Protein AF-A0A6H1JVU9-F1 (afdb_monomer)

pLDDT: mean 78.2, std 16.24, range [32.41, 96.12]

Sequence (159 aa):
MDPAAVPNPAQVARLLAAVAQQRGRGPHLETFFGCIYYVAMRPAEVIHLRLEQRHLPETGCASAYGTTWARARKSVLTRMELASGLARRPYDLRHAGISFWLYSGVDPAECARRAGQSIEVLFRHYAKFLDGVREQANRLIEQSMQEWDRVSQGAAPAG

Foldseek 3Di:
DDPLQADAPVRLVQLLVLLCPDPDCSVVLSVLLCCCQQQVEDNVVSLVVPPDPPDDPPPPRPCPSLVSSVRSCVVRPDPVSVVSNHCVDSNSSSVNNLLVCVLVVNDLCVSCVSNVHHSVVVCVVCVVVVVVCVVVVVVVVVVVVVVVVCVVVPHDDDD

Solvent-accessible surface area (backbone atoms only — not comparable to full-atom values): 9052 Å² total; per-residue (Å²): 128,65,72,72,28,43,47,52,74,70,55,46,52,48,41,40,53,40,24,38,72,37,79,87,62,15,53,66,46,22,55,55,53,44,40,20,24,81,49,25,43,53,71,74,53,64,65,61,72,62,83,79,74,92,81,71,74,92,87,64,73,69,62,56,61,51,49,48,50,55,50,15,47,67,74,66,47,51,74,65,46,56,72,63,38,40,47,74,45,78,68,31,35,25,54,25,30,52,50,49,41,50,74,72,68,48,54,64,63,58,52,15,60,63,43,76,46,55,50,67,62,46,45,76,71,40,51,80,58,54,68,72,41,49,68,58,51,50,53,50,51,54,52,51,52,53,50,51,52,40,52,74,71,68,54,76,81,86,128

Radius of gyration: 19.48 Å; Cα contacts (8 Å, |Δi|>4): 139; chains: 1; bounding box: 49×36×55 Å

Mean predicted aligned error: 10.07 Å

Secondary structure (DSSP, 8-state):
--GGGSPPHHHHHHHHHHHHTSTTTHHHHHHHHHHHHHS---HHHHHH--SS-----TT-SSHHHHHHHHHHHHHHS-HHHHHTTTT-STHHHHHHHHHHHHHTT--HHHHHHHTTS-HHHHHHHHHHHHGGGHHHHHHHHHHHHHHHHHHHTTPPPP-

Structure (mmCIF, N/CA/C/O backbone):
data_AF-A0A6H1JVU9-F1
#
_entry.id   AF-A0A6H1JVU9-F1
#
loop_
_atom_site.group_PDB
_atom_site.id
_atom_site.type_symbol
_atom_site.label_atom_id
_atom_site.label_alt_id
_atom_site.label_comp_id
_atom_site.label_asym_id
_atom_site.label_entity_id
_atom_site.label_seq_id
_atom_site.pdbx_PDB_ins_code
_atom_site.Cartn_x
_atom_site.Cartn_y
_atom_site.Cartn_z
_atom_site.occupancy
_atom_site.B_iso_or_equiv
_atom_site.auth_seq_id
_atom_site.auth_comp_id
_atom_site.auth_asym_id
_atom_site.auth_atom_id
_atom_site.pdbx_PDB_model_num
ATOM 1 N N . MET A 1 1 ? -5.979 12.123 -4.416 1.00 56.78 1 MET A N 1
ATOM 2 C CA . MET A 1 1 ? -5.530 10.930 -5.160 1.00 56.78 1 MET A CA 1
ATOM 3 C C . MET A 1 1 ? -6.781 10.208 -5.641 1.00 56.78 1 MET A C 1
ATOM 5 O O . MET A 1 1 ? -7.787 10.284 -4.946 1.00 56.78 1 MET A O 1
ATOM 9 N N . ASP A 1 2 ? -6.749 9.644 -6.847 1.00 64.31 2 ASP A N 1
ATOM 10 C CA . ASP A 1 2 ? -7.861 8.870 -7.408 1.00 64.31 2 ASP A CA 1
ATOM 11 C C . ASP A 1 2 ? -7.817 7.434 -6.850 1.00 64.31 2 ASP A C 1
ATOM 13 O O . ASP A 1 2 ? -6.822 6.745 -7.100 1.00 64.31 2 ASP A O 1
ATOM 17 N N . PRO A 1 3 ? -8.839 6.967 -6.104 1.00 64.81 3 PRO A N 1
ATOM 18 C CA . PRO A 1 3 ? -8.878 5.606 -5.569 1.00 64.81 3 PRO A CA 1
ATOM 19 C C . PRO A 1 3 ? -8.705 4.519 -6.637 1.00 64.81 3 PRO A C 1
ATOM 21 O O . PRO A 1 3 ? -8.119 3.479 -6.349 1.00 64.81 3 PRO A O 1
ATOM 24 N N . ALA A 1 4 ? -9.135 4.766 -7.880 1.00 68.75 4 ALA A N 1
ATOM 25 C CA . ALA A 1 4 ? -8.990 3.815 -8.983 1.00 68.75 4 ALA A CA 1
ATOM 26 C C . ALA A 1 4 ? -7.528 3.612 -9.429 1.00 68.75 4 ALA A C 1
ATOM 28 O O . ALA A 1 4 ? -7.211 2.635 -10.112 1.00 68.75 4 ALA A O 1
ATOM 29 N N . ALA A 1 5 ? -6.624 4.517 -9.037 1.00 72.06 5 ALA A N 1
ATOM 30 C CA . ALA A 1 5 ? -5.197 4.407 -9.311 1.00 72.06 5 ALA A CA 1
ATOM 31 C C . ALA A 1 5 ? -4.449 3.552 -8.269 1.00 72.06 5 ALA A C 1
ATOM 33 O O . ALA A 1 5 ? -3.296 3.181 -8.508 1.00 72.06 5 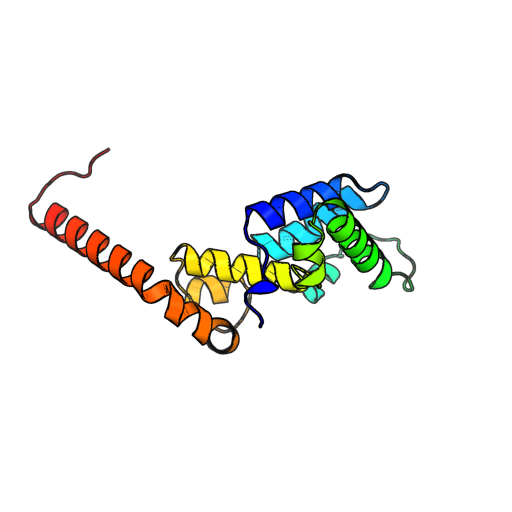ALA A O 1
ATOM 34 N N . VAL A 1 6 ? -5.078 3.225 -7.132 1.00 82.88 6 VAL A N 1
ATOM 35 C CA . VAL A 1 6 ? -4.445 2.506 -6.019 1.00 82.88 6 VAL A CA 1
ATOM 36 C C . VAL A 1 6 ? -4.616 0.998 -6.193 1.00 82.88 6 VAL A C 1
ATOM 38 O O . VAL A 1 6 ? -5.745 0.512 -6.177 1.00 82.88 6 VAL A O 1
ATOM 41 N N . PRO A 1 7 ? -3.524 0.229 -6.337 1.00 86.88 7 PRO A N 1
ATOM 42 C CA . PRO A 1 7 ? -3.624 -1.220 -6.422 1.00 86.88 7 PRO A CA 1
ATOM 43 C C . PRO A 1 7 ? -4.015 -1.838 -5.073 1.00 86.88 7 PRO A C 1
ATOM 45 O O . PRO A 1 7 ? -3.487 -1.468 -4.027 1.00 86.88 7 PRO A O 1
ATOM 48 N N . ASN A 1 8 ? -4.899 -2.833 -5.108 1.00 89.19 8 ASN A N 1
ATOM 49 C CA . ASN A 1 8 ? -5.173 -3.710 -3.972 1.00 89.19 8 ASN A CA 1
ATOM 50 C C . ASN A 1 8 ? -4.003 -4.698 -3.729 1.00 89.19 8 ASN A C 1
ATOM 52 O O . ASN A 1 8 ? -3.138 -4.854 -4.598 1.00 89.19 8 ASN A O 1
ATOM 56 N N . PRO A 1 9 ? -3.957 -5.410 -2.585 1.00 90.62 9 PRO A N 1
ATOM 57 C CA . PRO A 1 9 ? -2.837 -6.300 -2.262 1.00 90.62 9 PRO A CA 1
ATOM 58 C C . PRO A 1 9 ? -2.551 -7.379 -3.319 1.00 90.62 9 PRO A C 1
ATOM 60 O O . PRO A 1 9 ? -1.391 -7.655 -3.624 1.00 90.62 9 PRO A O 1
ATOM 63 N N . ALA A 1 10 ? -3.587 -7.950 -3.942 1.00 92.62 10 ALA A N 1
ATOM 64 C CA . ALA A 1 10 ? -3.422 -8.953 -4.995 1.00 92.62 10 ALA A CA 1
ATOM 65 C C . ALA A 1 10 ? -2.817 -8.352 -6.279 1.00 92.62 10 ALA A C 1
ATOM 67 O O . ALA A 1 10 ? -1.958 -8.962 -6.918 1.00 92.62 10 ALA A O 1
ATOM 68 N N . GLN A 1 11 ? -3.230 -7.139 -6.656 1.00 93.56 11 GLN A N 1
ATOM 69 C CA . GLN A 1 11 ? -2.636 -6.375 -7.756 1.00 93.56 11 GLN A CA 1
ATOM 70 C C . GLN A 1 11 ? -1.168 -6.044 -7.473 1.00 93.56 11 GLN A C 1
ATOM 72 O O . GLN A 1 11 ? -0.329 -6.204 -8.360 1.00 93.56 11 GLN A O 1
ATOM 77 N N . VAL A 1 12 ? -0.838 -5.643 -6.241 1.00 94.31 12 VAL A N 1
ATOM 78 C CA . VAL A 1 12 ? 0.550 -5.378 -5.836 1.00 94.31 12 VAL A CA 1
ATOM 79 C C . VAL A 1 12 ? 1.404 -6.639 -5.931 1.00 94.31 12 VAL A C 1
ATOM 81 O O . VAL A 1 12 ? 2.475 -6.587 -6.529 1.00 94.31 12 VAL A O 1
ATOM 84 N N . ALA A 1 13 ? 0.925 -7.779 -5.427 1.00 94.12 13 ALA A N 1
ATOM 85 C CA . ALA A 1 13 ? 1.655 -9.044 -5.503 1.00 94.12 13 ALA A CA 1
ATOM 86 C C . ALA A 1 13 ? 1.985 -9.434 -6.956 1.00 94.12 13 ALA A C 1
ATOM 88 O O . ALA A 1 13 ? 3.129 -9.769 -7.265 1.00 94.12 13 ALA A O 1
ATOM 89 N N . ARG A 1 14 ? 1.015 -9.301 -7.875 1.00 96.12 14 ARG A N 1
ATOM 90 C CA . ARG A 1 14 ? 1.243 -9.533 -9.313 1.00 96.12 14 ARG A CA 1
ATOM 91 C C . ARG A 1 14 ? 2.289 -8.583 -9.895 1.00 96.12 14 ARG A C 1
ATOM 93 O O . ARG A 1 14 ? 3.140 -9.015 -10.669 1.00 96.12 14 ARG A O 1
ATOM 100 N N . LEU A 1 15 ? 2.236 -7.300 -9.535 1.00 94.81 15 LEU A N 1
ATOM 101 C CA . LEU A 1 15 ? 3.192 -6.296 -10.008 1.00 94.81 15 LEU A CA 1
ATOM 102 C C . LEU A 1 15 ? 4.616 -6.580 -9.513 1.00 94.81 15 LEU A C 1
ATOM 104 O O . LEU A 1 15 ? 5.550 -6.501 -10.308 1.00 94.81 15 LEU A O 1
ATOM 108 N N . LEU A 1 16 ? 4.789 -6.933 -8.237 1.00 94.38 16 LEU A N 1
ATOM 109 C CA . LEU A 1 16 ? 6.099 -7.252 -7.659 1.00 94.38 16 LEU A CA 1
ATOM 110 C C . LEU A 1 16 ? 6.697 -8.515 -8.288 1.00 94.38 16 LEU A C 1
ATOM 112 O O . LEU A 1 16 ? 7.830 -8.472 -8.767 1.00 94.38 16 LEU A O 1
ATOM 116 N N . ALA A 1 17 ? 5.901 -9.580 -8.429 1.00 94.44 17 ALA A N 1
ATOM 117 C CA . ALA A 1 17 ? 6.329 -10.799 -9.113 1.00 94.44 17 ALA A CA 1
ATOM 118 C C . ALA A 1 17 ? 6.746 -10.529 -10.573 1.00 94.44 17 ALA A C 1
ATOM 120 O O . ALA A 1 17 ? 7.751 -11.051 -11.055 1.00 94.44 17 ALA A O 1
ATOM 121 N N . ALA A 1 18 ? 6.020 -9.658 -11.280 1.00 93.12 18 ALA A N 1
ATOM 122 C CA . ALA A 1 18 ? 6.367 -9.260 -12.644 1.00 93.12 18 ALA A CA 1
ATOM 123 C C . ALA A 1 18 ? 7.646 -8.421 -12.737 1.00 93.12 18 ALA A C 1
ATOM 125 O O . ALA A 1 18 ? 8.317 -8.434 -13.769 1.00 93.12 18 ALA A O 1
ATOM 126 N N . VAL A 1 19 ? 7.993 -7.669 -11.691 1.00 92.00 19 VAL A N 1
ATOM 127 C CA . VAL A 1 19 ? 9.299 -7.007 -11.608 1.00 92.00 19 VAL A CA 1
ATOM 128 C C . VAL A 1 19 ? 10.398 -8.046 -11.383 1.00 92.00 19 VAL A C 1
ATOM 130 O O . VAL A 1 19 ? 11.399 -8.013 -12.098 1.00 92.00 19 VAL A O 1
ATOM 133 N N . ALA A 1 20 ? 10.189 -8.993 -10.466 1.00 90.12 20 ALA A N 1
ATOM 134 C CA . ALA A 1 20 ? 11.149 -10.045 -10.131 1.00 90.12 20 ALA A CA 1
ATOM 135 C C . ALA A 1 20 ? 11.550 -10.899 -11.345 1.00 90.12 20 ALA A C 1
ATOM 137 O O . ALA A 1 20 ? 12.715 -11.248 -11.518 1.00 90.12 20 ALA A O 1
ATOM 138 N N . GLN A 1 21 ? 10.589 -11.182 -12.230 1.00 91.00 21 GLN A N 1
ATOM 139 C CA . GLN A 1 21 ? 10.794 -11.987 -13.438 1.00 91.00 21 GLN A CA 1
ATOM 140 C C . GLN A 1 21 ? 11.553 -11.261 -14.565 1.00 91.00 21 GLN A C 1
ATOM 142 O O . GLN A 1 21 ? 11.926 -11.885 -15.562 1.00 91.00 21 GLN A O 1
ATOM 147 N N . GLN A 1 22 ? 11.800 -9.951 -14.457 1.00 88.94 22 GLN A N 1
ATOM 148 C CA . GLN A 1 22 ? 12.546 -9.223 -15.485 1.00 88.94 22 GLN A CA 1
ATOM 149 C C . GLN A 1 22 ? 14.054 -9.487 -15.382 1.00 88.94 22 GLN A C 1
ATOM 151 O O . GLN A 1 22 ? 14.659 -9.384 -14.317 1.00 88.94 22 GLN A O 1
ATOM 156 N N . ARG A 1 23 ? 14.693 -9.771 -16.527 1.00 79.00 23 ARG A N 1
ATOM 157 C CA . ARG A 1 23 ? 16.148 -9.992 -16.617 1.00 79.00 23 ARG A CA 1
ATOM 158 C C . ARG A 1 23 ? 16.950 -8.782 -16.110 1.00 79.00 23 ARG A C 1
ATOM 160 O O . ARG A 1 23 ? 16.514 -7.634 -16.207 1.00 79.00 23 ARG A O 1
ATOM 167 N N . GLY A 1 24 ? 18.173 -9.031 -15.642 1.00 80.69 24 GLY A N 1
ATOM 168 C CA . GLY A 1 24 ? 19.077 -7.987 -15.158 1.00 80.69 24 GLY A CA 1
ATOM 169 C C . GLY A 1 24 ? 18.717 -7.540 -13.742 1.00 80.69 24 GLY A C 1
ATOM 170 O O . GLY A 1 24 ? 18.878 -8.300 -12.798 1.00 80.69 24 GLY A O 1
ATOM 171 N N . ARG A 1 25 ? 18.244 -6.299 -13.579 1.00 75.38 25 ARG A N 1
ATOM 172 C CA . ARG A 1 25 ? 17.998 -5.690 -12.255 1.00 75.38 25 ARG A CA 1
ATOM 173 C C . ARG A 1 25 ? 16.622 -5.991 -11.649 1.00 75.38 25 ARG A C 1
ATOM 175 O O . ARG A 1 25 ? 16.325 -5.442 -10.593 1.00 75.38 25 ARG A O 1
ATOM 182 N N . GLY A 1 26 ? 15.793 -6.817 -12.292 1.00 80.44 26 GLY A N 1
ATOM 183 C CA . GLY A 1 26 ? 14.433 -7.137 -11.837 1.00 80.44 26 GLY A CA 1
ATOM 184 C C . GLY A 1 26 ? 14.361 -7.585 -10.373 1.00 80.44 26 GLY A C 1
ATOM 185 O O . GLY A 1 26 ? 13.702 -6.898 -9.596 1.00 80.44 26 GLY A O 1
ATOM 186 N N . PRO A 1 27 ? 15.108 -8.623 -9.948 1.00 80.88 27 PRO A N 1
ATOM 187 C CA . PRO A 1 27 ? 15.087 -9.097 -8.560 1.00 80.88 27 PRO A CA 1
ATOM 188 C C . PRO A 1 27 ? 15.441 -8.019 -7.522 1.00 80.88 27 PRO A C 1
ATOM 190 O O . PRO A 1 27 ? 14.758 -7.866 -6.518 1.00 80.88 27 PRO A O 1
ATOM 193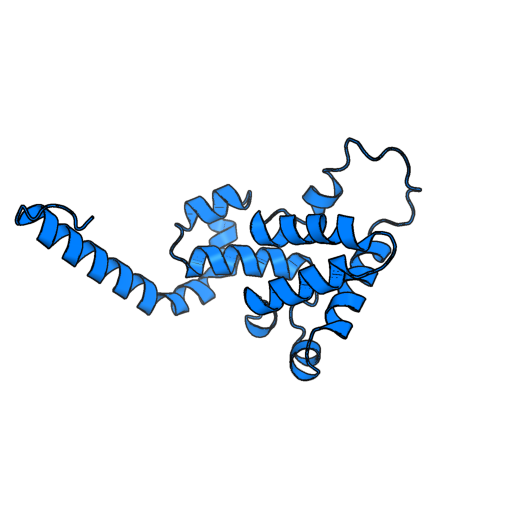 N N . HIS A 1 28 ? 16.455 -7.188 -7.780 1.00 80.75 28 HIS A N 1
ATOM 194 C CA . HIS A 1 28 ? 16.797 -6.082 -6.872 1.00 80.75 28 HIS A CA 1
ATOM 195 C C . HIS A 1 28 ? 15.727 -4.981 -6.848 1.00 80.75 28 HIS A C 1
ATOM 197 O O . HIS A 1 28 ? 15.515 -4.328 -5.825 1.00 80.75 28 HIS A O 1
ATOM 203 N N . LEU A 1 29 ? 15.054 -4.752 -7.979 1.00 85.06 29 LEU A N 1
ATOM 204 C CA . LEU A 1 29 ? 13.983 -3.768 -8.070 1.00 85.06 29 LEU A CA 1
ATOM 205 C C . LEU A 1 29 ? 12.681 -4.258 -7.428 1.00 85.06 29 LEU A C 1
ATOM 207 O O . LEU A 1 29 ? 11.903 -3.425 -6.971 1.00 85.06 29 LEU A O 1
ATOM 211 N N . GLU A 1 30 ? 12.453 -5.567 -7.328 1.00 88.38 30 GLU A N 1
ATOM 212 C CA . GLU A 1 30 ? 11.358 -6.117 -6.525 1.00 88.38 30 GLU A CA 1
ATOM 213 C C . GLU A 1 30 ? 11.504 -5.683 -5.066 1.00 88.38 30 GLU A C 1
ATOM 215 O O . GLU A 1 30 ? 10.570 -5.097 -4.523 1.00 88.38 30 GLU A O 1
ATOM 220 N N . THR A 1 31 ? 12.684 -5.865 -4.458 1.00 86.50 31 THR A N 1
ATOM 221 C CA . THR A 1 31 ? 12.951 -5.390 -3.090 1.00 86.50 31 THR A CA 1
ATOM 222 C C . THR A 1 31 ? 12.746 -3.878 -2.981 1.00 86.50 31 THR A C 1
ATOM 224 O O . THR A 1 31 ? 12.099 -3.408 -2.049 1.00 86.50 31 THR A O 1
ATOM 227 N N . PHE A 1 32 ? 13.225 -3.106 -3.963 1.00 85.56 32 PHE A N 1
ATOM 228 C CA . PHE A 1 32 ? 13.027 -1.653 -4.015 1.00 85.56 32 PHE A CA 1
ATOM 229 C C . PHE A 1 32 ? 11.539 -1.260 -3.987 1.00 85.56 32 PHE A C 1
AT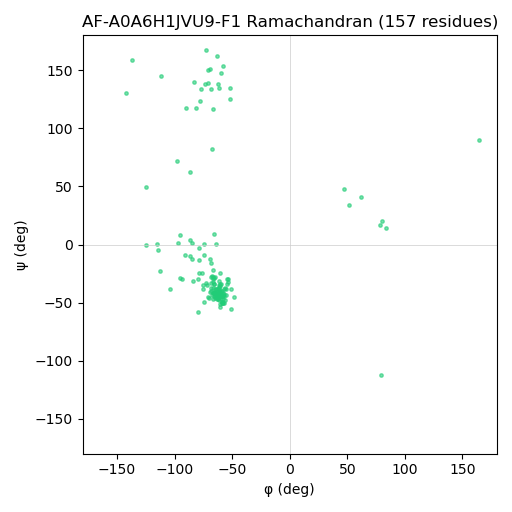OM 231 O O . PHE A 1 32 ? 11.136 -0.430 -3.173 1.00 85.56 32 PHE A O 1
ATOM 238 N N . PHE A 1 33 ? 10.703 -1.851 -4.848 1.00 88.94 33 PHE A N 1
ATOM 239 C CA . PHE A 1 33 ? 9.266 -1.552 -4.887 1.00 88.94 33 PHE A CA 1
ATOM 240 C C . PHE A 1 33 ? 8.518 -2.145 -3.686 1.00 88.94 33 PHE A C 1
ATOM 242 O O . PHE A 1 33 ? 7.585 -1.521 -3.179 1.00 88.94 33 PHE A O 1
ATOM 249 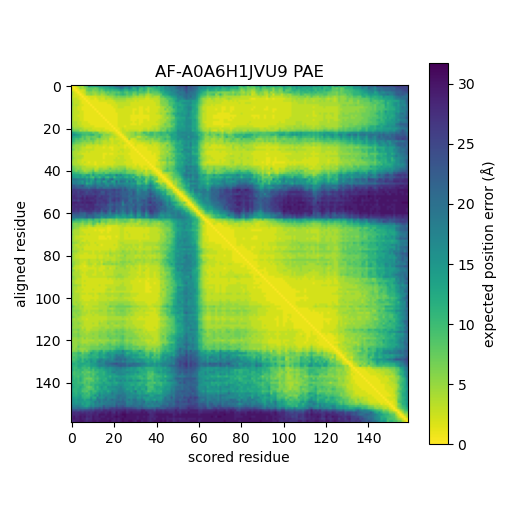N N . GLY A 1 34 ? 8.961 -3.298 -3.185 1.00 88.75 34 GLY A N 1
ATOM 250 C CA . GLY A 1 34 ? 8.469 -3.917 -1.960 1.00 88.75 34 GLY A CA 1
ATOM 251 C C . GLY A 1 34 ? 8.652 -3.001 -0.752 1.00 88.75 34 GLY A C 1
ATOM 252 O O . GLY A 1 34 ? 7.701 -2.792 -0.009 1.00 88.75 34 GLY A O 1
ATOM 253 N N . CYS A 1 35 ? 9.811 -2.355 -0.606 1.00 88.44 35 CYS A N 1
ATOM 254 C CA . CYS A 1 35 ? 10.053 -1.352 0.436 1.00 88.44 35 CYS A CA 1
ATOM 255 C C . CYS A 1 35 ? 9.103 -0.145 0.340 1.00 88.44 35 CYS A C 1
ATOM 257 O O . CYS A 1 35 ? 8.662 0.389 1.359 1.00 88.44 35 CYS A O 1
ATOM 259 N N . ILE A 1 36 ? 8.741 0.277 -0.875 1.00 88.50 36 ILE A N 1
ATOM 260 C CA . ILE A 1 36 ? 7.769 1.361 -1.073 1.00 88.50 36 ILE A CA 1
ATOM 261 C C . ILE A 1 36 ? 6.363 0.917 -0.639 1.00 88.50 36 ILE A C 1
ATOM 263 O O . ILE A 1 36 ? 5.640 1.720 -0.059 1.00 88.50 36 ILE A O 1
ATOM 267 N N . TYR A 1 37 ? 5.975 -0.336 -0.885 1.00 91.06 37 TYR A N 1
ATOM 268 C CA . TYR A 1 37 ? 4.658 -0.854 -0.502 1.00 91.06 37 TYR A CA 1
ATOM 269 C C . TYR A 1 37 ? 4.567 -1.238 0.984 1.00 91.06 37 TYR A C 1
ATOM 271 O O . TYR A 1 37 ? 3.739 -0.699 1.712 1.00 91.06 37 TYR A O 1
ATOM 279 N N . TYR A 1 38 ? 5.425 -2.149 1.444 1.00 87.56 38 TYR A N 1
ATOM 280 C CA . TYR A 1 38 ? 5.340 -2.764 2.772 1.00 87.56 38 TYR A CA 1
ATOM 281 C C . TYR A 1 38 ? 5.859 -1.885 3.903 1.00 87.56 38 TYR A C 1
ATOM 283 O O . TYR A 1 38 ? 5.464 -2.086 5.045 1.00 87.56 38 TYR A O 1
ATOM 291 N N . VAL A 1 39 ? 6.756 -0.942 3.606 1.00 86.75 39 VAL A N 1
ATOM 292 C CA . VAL A 1 39 ? 7.359 -0.054 4.615 1.00 86.75 39 VAL A CA 1
ATOM 293 C C . VAL A 1 39 ? 6.930 1.396 4.392 1.00 86.75 39 VAL A C 1
ATOM 295 O O . VAL A 1 39 ? 7.248 2.268 5.190 1.00 86.75 39 VAL A O 1
ATOM 298 N N . ALA A 1 40 ? 6.182 1.673 3.318 1.00 85.56 40 ALA A N 1
ATOM 299 C CA . ALA A 1 40 ? 5.824 3.023 2.911 1.00 85.56 40 ALA A CA 1
ATOM 300 C C . ALA A 1 40 ? 7.043 3.957 2.914 1.00 85.56 40 ALA A C 1
ATOM 302 O O . ALA A 1 40 ? 6.958 5.055 3.445 1.00 85.56 40 ALA A O 1
ATOM 303 N N . MET A 1 41 ? 8.181 3.557 2.337 1.00 80.19 41 MET A N 1
ATOM 304 C CA . MET A 1 41 ? 9.307 4.483 2.146 1.00 80.19 41 MET A CA 1
ATOM 305 C C . MET A 1 41 ? 8.988 5.514 1.058 1.00 80.19 41 MET A C 1
ATOM 307 O O . MET A 1 41 ? 8.222 5.241 0.125 1.00 80.19 41 MET A O 1
ATOM 311 N N . ARG A 1 42 ? 9.549 6.728 1.134 1.00 72.19 42 ARG A N 1
ATOM 312 C CA . ARG A 1 42 ? 9.466 7.661 -0.002 1.00 72.19 42 ARG A CA 1
ATOM 313 C C . ARG A 1 42 ? 10.417 7.163 -1.089 1.00 72.19 42 ARG A C 1
ATOM 315 O O . ARG A 1 42 ? 11.556 6.840 -0.773 1.00 72.19 42 ARG A O 1
ATOM 322 N N . PRO A 1 43 ? 10.047 7.177 -2.381 1.00 60.06 43 PRO A N 1
ATOM 323 C CA . PRO A 1 43 ? 10.963 6.770 -3.448 1.00 60.06 43 PRO A CA 1
ATOM 324 C C . PRO A 1 43 ? 12.300 7.524 -3.422 1.00 60.06 43 PRO A C 1
ATOM 326 O O . PRO A 1 43 ? 13.327 6.945 -3.750 1.00 60.06 43 PRO A O 1
ATOM 329 N N . ALA A 1 44 ? 12.298 8.791 -2.984 1.00 55.78 44 ALA A N 1
ATOM 330 C CA . ALA A 1 44 ? 13.511 9.588 -2.796 1.00 55.78 44 ALA A CA 1
ATOM 331 C C . ALA A 1 44 ? 14.437 9.049 -1.683 1.00 55.78 44 ALA A C 1
ATOM 333 O O . ALA A 1 44 ? 15.656 9.119 -1.829 1.00 55.78 44 ALA A O 1
ATOM 334 N N . GLU A 1 45 ? 13.872 8.472 -0.618 1.00 53.19 45 GLU A N 1
ATOM 335 C CA . GLU A 1 45 ? 14.608 7.807 0.469 1.00 53.19 45 GLU A CA 1
ATOM 336 C C . GLU A 1 45 ? 15.125 6.438 0.014 1.00 53.19 45 GLU A C 1
ATOM 338 O O . GLU A 1 45 ? 16.269 6.096 0.289 1.00 53.19 45 GLU A O 1
ATOM 343 N N . VAL A 1 46 ? 14.347 5.689 -0.781 1.00 51.28 46 VAL A N 1
ATOM 344 C CA . VAL A 1 46 ? 14.803 4.394 -1.324 1.00 51.28 46 VAL A CA 1
ATOM 345 C C . VAL A 1 46 ? 15.955 4.568 -2.323 1.00 51.28 46 VAL A C 1
ATOM 347 O O . VAL A 1 46 ? 16.850 3.730 -2.394 1.00 51.28 46 VAL A O 1
ATOM 350 N N . ILE A 1 47 ? 15.987 5.680 -3.066 1.00 49.75 47 ILE A N 1
ATOM 351 C CA . ILE A 1 47 ? 17.135 6.042 -3.915 1.00 49.75 47 ILE A CA 1
ATOM 352 C C . ILE A 1 47 ? 18.382 6.370 -3.062 1.00 49.75 47 ILE A C 1
ATOM 354 O O . ILE A 1 47 ? 19.495 6.104 -3.516 1.00 49.75 47 ILE A O 1
ATOM 358 N N . HIS A 1 48 ? 18.209 6.884 -1.835 1.00 39.53 48 HIS A N 1
ATOM 359 C CA . HIS A 1 48 ? 19.287 7.252 -0.901 1.00 39.53 48 HIS A CA 1
ATOM 360 C C . HIS A 1 48 ? 19.725 6.141 0.066 1.00 39.53 48 HIS A C 1
ATOM 362 O O . HIS A 1 48 ? 20.787 6.269 0.666 1.00 39.53 48 HIS A O 1
ATOM 368 N N . LEU A 1 49 ? 19.024 5.003 0.146 1.00 41.62 49 LEU A N 1
ATOM 369 C CA . LEU A 1 49 ? 19.507 3.794 0.844 1.00 41.62 49 LEU A CA 1
ATOM 370 C C . LEU A 1 49 ? 20.753 3.152 0.176 1.00 41.62 49 LEU A C 1
ATOM 372 O O . LEU A 1 49 ? 21.189 2.064 0.544 1.00 41.62 49 LEU A O 1
ATOM 376 N N . ARG A 1 50 ? 21.357 3.833 -0.805 1.00 46.59 50 ARG A N 1
ATOM 377 C CA . ARG A 1 50 ? 22.566 3.454 -1.545 1.00 46.59 50 ARG A CA 1
ATOM 378 C C . ARG A 1 50 ? 23.858 3.892 -0.844 1.00 46.59 50 ARG A C 1
ATOM 380 O O . ARG A 1 50 ? 24.638 4.639 -1.430 1.00 46.59 50 ARG A O 1
ATOM 387 N N . LEU A 1 51 ? 24.138 3.398 0.361 1.00 38.41 51 LEU A N 1
ATOM 388 C CA . LEU A 1 51 ? 25.488 3.566 0.927 1.00 38.41 51 LEU A CA 1
ATOM 389 C C . LEU A 1 51 ? 26.488 2.473 0.517 1.00 38.41 51 LEU A C 1
ATOM 391 O O . LEU A 1 51 ? 27.683 2.681 0.690 1.00 38.41 51 LEU A O 1
ATOM 395 N N . GLU A 1 52 ? 26.069 1.376 -0.131 1.00 35.69 52 GLU A N 1
ATOM 396 C CA . GLU A 1 52 ? 27.005 0.266 -0.414 1.00 35.69 52 GLU A CA 1
ATOM 397 C C . GLU A 1 52 ? 27.139 -0.176 -1.881 1.00 35.69 52 GLU A C 1
ATOM 399 O O . GLU A 1 52 ? 27.975 -1.019 -2.193 1.00 35.69 52 GLU A O 1
ATOM 404 N N . GLN A 1 53 ? 26.426 0.427 -2.838 1.00 41.38 53 GLN A N 1
ATOM 405 C CA . GLN A 1 53 ? 26.600 0.075 -4.259 1.00 41.38 53 GLN A CA 1
ATOM 406 C C . GLN A 1 53 ? 27.533 1.052 -4.992 1.00 41.38 53 GLN A C 1
ATOM 408 O O . GLN A 1 53 ? 27.110 1.844 -5.835 1.00 41.38 53 GLN A O 1
ATOM 413 N N . ARG A 1 54 ? 28.837 0.970 -4.681 1.00 32.41 54 ARG A N 1
ATOM 414 C CA . ARG A 1 54 ? 29.932 1.602 -5.445 1.00 32.41 54 ARG A CA 1
ATOM 415 C C . ARG A 1 54 ? 30.083 0.956 -6.834 1.00 32.41 54 ARG A C 1
ATOM 417 O O . ARG A 1 54 ? 30.938 0.097 -7.005 1.00 32.41 54 ARG A O 1
ATOM 424 N N . HIS A 1 55 ? 29.267 1.367 -7.806 1.00 42.28 55 HIS A N 1
ATOM 425 C CA . HIS A 1 55 ? 29.621 1.579 -9.228 1.00 42.28 55 HIS A CA 1
ATOM 426 C C . HIS A 1 55 ? 28.348 1.676 -10.077 1.00 42.28 55 HIS A C 1
ATOM 428 O O . HIS A 1 55 ? 27.861 0.687 -10.629 1.00 42.28 55 HIS A O 1
ATOM 434 N N . LEU A 1 56 ? 27.817 2.885 -10.250 1.00 37.53 56 LEU A N 1
ATOM 435 C CA . LEU A 1 56 ? 26.936 3.154 -11.381 1.00 37.53 56 LEU A CA 1
ATOM 436 C C . LEU A 1 56 ? 27.191 4.567 -11.917 1.00 37.53 56 LEU A C 1
ATOM 438 O O . LEU A 1 56 ? 27.201 5.495 -11.113 1.00 37.53 56 LEU A O 1
ATOM 442 N N . PRO A 1 57 ? 27.382 4.748 -13.240 1.00 32.59 57 PRO A N 1
ATOM 443 C CA . PRO A 1 57 ? 27.564 6.069 -13.824 1.00 32.59 57 PRO A CA 1
ATOM 444 C C . PRO A 1 57 ? 26.312 6.922 -13.595 1.00 32.59 57 PRO A C 1
ATOM 446 O O . PRO A 1 57 ? 25.178 6.448 -13.727 1.00 32.59 57 PRO A O 1
ATOM 449 N N . GLU A 1 58 ? 26.535 8.188 -13.245 1.00 45.66 58 GLU A N 1
ATOM 450 C CA . GLU A 1 58 ? 25.538 9.129 -12.716 1.00 45.66 58 GLU A CA 1
ATOM 451 C C . GLU A 1 58 ? 24.390 9.493 -13.680 1.00 45.66 58 GLU A C 1
ATOM 453 O O . GLU A 1 58 ? 23.468 10.216 -13.316 1.00 45.66 58 GLU A O 1
ATOM 458 N N . THR A 1 59 ? 24.359 8.946 -14.894 1.00 37.50 59 THR A N 1
ATOM 459 C CA . THR A 1 59 ? 23.383 9.306 -15.937 1.00 37.50 59 THR A CA 1
ATOM 460 C C . THR A 1 59 ? 22.161 8.376 -16.035 1.00 37.50 59 THR A C 1
ATOM 462 O O . THR A 1 59 ? 21.288 8.594 -16.872 1.00 37.50 59 THR A O 1
ATOM 465 N N . GLY A 1 60 ? 22.037 7.349 -15.184 1.00 45.12 60 GLY A N 1
ATOM 466 C CA . GLY A 1 60 ? 20.999 6.309 -15.306 1.00 45.12 60 GLY A CA 1
ATOM 467 C C . GLY A 1 60 ? 20.120 6.092 -14.069 1.00 45.12 60 GLY A C 1
ATOM 468 O O . GLY A 1 60 ? 19.987 4.949 -13.634 1.00 45.12 60 GLY A O 1
ATOM 469 N N . CYS A 1 61 ? 19.544 7.140 -13.462 1.00 47.66 61 CYS A N 1
ATOM 470 C CA . CYS A 1 61 ? 18.857 6.992 -12.165 1.00 47.66 61 CYS A CA 1
ATOM 471 C C . CYS A 1 61 ? 17.313 6.994 -12.214 1.00 47.66 61 CYS A C 1
ATOM 473 O O . CYS A 1 61 ? 16.719 6.170 -11.533 1.00 47.66 61 CYS A O 1
ATOM 475 N N . ALA A 1 62 ? 16.629 7.794 -13.044 1.00 50.47 62 ALA A N 1
ATOM 476 C CA . ALA A 1 62 ? 15.150 7.789 -13.110 1.00 50.47 62 ALA A CA 1
AT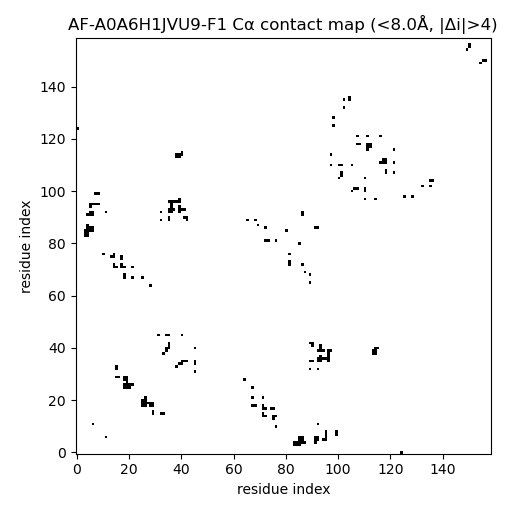OM 477 C C . ALA A 1 62 ? 14.562 6.866 -14.201 1.00 50.47 62 ALA A C 1
ATOM 479 O O . ALA A 1 62 ? 13.469 6.319 -14.042 1.00 50.47 62 ALA A O 1
ATOM 480 N N . SER A 1 63 ? 15.281 6.660 -15.311 1.00 61.62 63 SER A N 1
ATOM 481 C CA . SER A 1 63 ? 14.729 5.946 -16.473 1.00 61.62 63 SER A CA 1
ATOM 482 C C . SER A 1 63 ? 14.734 4.420 -16.312 1.00 61.62 63 SER A C 1
ATOM 484 O O . SER A 1 63 ? 13.837 3.752 -16.825 1.00 61.62 63 SER A O 1
ATOM 486 N N . ALA A 1 64 ? 15.685 3.849 -15.563 1.00 66.94 64 ALA A N 1
ATOM 487 C CA . ALA A 1 64 ? 15.871 2.398 -15.483 1.00 66.94 64 ALA A CA 1
ATOM 488 C C . ALA A 1 64 ? 14.792 1.687 -14.641 1.00 66.94 64 ALA A C 1
ATOM 490 O O . ALA A 1 64 ? 14.169 0.729 -15.113 1.00 66.94 64 ALA A O 1
ATOM 491 N N . TYR A 1 65 ? 14.509 2.164 -13.421 1.00 75.88 65 TYR A N 1
ATOM 492 C CA . TYR A 1 65 ? 13.425 1.584 -12.616 1.00 75.88 65 TYR A CA 1
ATOM 493 C C . TYR A 1 65 ? 12.049 1.964 -13.179 1.00 75.88 65 TYR A C 1
ATOM 495 O O . TYR A 1 65 ? 11.151 1.128 -13.185 1.00 75.88 65 TYR A O 1
ATOM 503 N N . GLY A 1 66 ? 11.890 3.178 -13.728 1.00 80.38 66 GLY A N 1
ATOM 504 C CA . GLY A 1 66 ? 10.647 3.608 -14.376 1.00 80.38 66 GLY A CA 1
ATOM 505 C C . GLY A 1 66 ? 10.284 2.730 -15.577 1.00 80.38 66 GLY A C 1
ATOM 506 O O . GLY A 1 66 ? 9.133 2.324 -15.724 1.00 80.38 66 GLY A O 1
ATOM 507 N N . THR A 1 67 ? 11.278 2.352 -16.385 1.00 83.44 67 THR A N 1
ATOM 508 C CA . THR A 1 67 ? 11.097 1.414 -17.505 1.00 83.44 67 THR A CA 1
ATOM 509 C C . THR A 1 67 ? 10.734 0.014 -17.016 1.00 83.44 67 THR A C 1
ATOM 511 O O . THR A 1 67 ? 9.811 -0.598 -17.552 1.00 83.44 67 THR A O 1
ATOM 514 N N . THR A 1 68 ? 11.419 -0.486 -15.984 1.00 86.94 68 THR A N 1
ATOM 515 C CA . THR A 1 68 ? 11.131 -1.801 -15.380 1.00 86.94 68 THR A CA 1
ATOM 516 C C . THR A 1 68 ? 9.702 -1.849 -14.830 1.00 86.94 68 THR A C 1
ATOM 518 O O . THR A 1 68 ? 8.959 -2.793 -15.100 1.00 86.94 68 THR A O 1
ATOM 521 N N . TRP A 1 69 ? 9.274 -0.789 -14.141 1.00 88.88 69 TRP A N 1
ATOM 522 C CA . TRP A 1 69 ? 7.914 -0.652 -13.625 1.00 88.88 69 TRP A CA 1
ATOM 523 C C . TRP A 1 69 ? 6.872 -0.606 -14.746 1.00 88.88 69 TRP A C 1
ATOM 525 O O . TRP A 1 69 ? 5.877 -1.326 -14.713 1.00 88.88 69 TRP A O 1
ATOM 535 N N . ALA A 1 70 ? 7.115 0.193 -15.788 1.00 88.56 70 ALA A N 1
ATOM 536 C CA . ALA A 1 70 ? 6.216 0.282 -16.934 1.00 88.56 70 ALA A CA 1
ATOM 537 C C . ALA A 1 70 ? 6.066 -1.062 -17.667 1.00 88.56 70 ALA A C 1
ATOM 539 O O . ALA A 1 70 ? 4.967 -1.394 -18.113 1.00 88.56 70 ALA A O 1
ATOM 540 N N . ARG A 1 71 ? 7.148 -1.845 -17.778 1.00 90.81 71 ARG A N 1
ATOM 541 C CA . ARG A 1 71 ? 7.116 -3.203 -18.341 1.00 90.81 71 ARG A CA 1
ATOM 542 C C . ARG A 1 71 ? 6.314 -4.162 -17.467 1.00 90.81 71 ARG A C 1
ATOM 544 O O . ARG A 1 71 ? 5.444 -4.836 -18.005 1.00 90.81 71 ARG A O 1
ATOM 551 N N . ALA A 1 72 ? 6.539 -4.154 -16.152 1.00 92.25 72 ALA A N 1
ATOM 552 C CA . ALA A 1 72 ? 5.786 -4.983 -15.209 1.00 92.25 72 ALA A CA 1
ATOM 553 C C . ALA A 1 72 ? 4.283 -4.692 -15.292 1.00 92.25 72 ALA A C 1
ATOM 555 O O . ALA A 1 72 ? 3.473 -5.599 -15.443 1.00 92.25 72 ALA A O 1
ATOM 556 N N . ARG A 1 73 ? 3.895 -3.410 -15.303 1.00 93.50 73 ARG A N 1
ATOM 557 C CA . ARG A 1 73 ? 2.488 -3.021 -15.480 1.00 93.50 73 ARG A CA 1
ATOM 558 C C . ARG A 1 73 ? 1.895 -3.599 -16.761 1.00 93.50 73 ARG A C 1
ATOM 560 O O . ARG A 1 73 ? 0.816 -4.173 -16.717 1.00 93.50 73 ARG A O 1
ATOM 567 N N . LYS A 1 74 ? 2.595 -3.474 -17.892 1.00 93.06 74 LYS A N 1
ATOM 568 C CA . LYS A 1 74 ? 2.118 -3.991 -19.184 1.00 93.06 74 LYS A CA 1
ATOM 569 C C . LYS A 1 74 ? 2.003 -5.515 -19.225 1.00 93.06 74 LYS A C 1
ATOM 571 O O . LYS A 1 74 ? 1.198 -6.008 -20.004 1.00 93.06 74 LYS A O 1
ATOM 576 N N . SER A 1 75 ? 2.802 -6.243 -18.445 1.00 93.06 75 SER A N 1
ATOM 577 C CA . SER A 1 75 ? 2.795 -7.707 -18.471 1.00 93.06 75 SER A CA 1
ATOM 578 C C . SER A 1 75 ? 1.707 -8.328 -17.600 1.00 93.06 75 SER A C 1
ATOM 580 O O . SER A 1 75 ? 1.229 -9.401 -17.948 1.00 93.06 75 SER A O 1
ATOM 582 N N . VAL A 1 76 ? 1.314 -7.691 -16.487 1.00 94.38 76 VAL A N 1
ATOM 583 C CA . VAL A 1 76 ? 0.336 -8.287 -15.553 1.00 94.38 76 VAL A CA 1
ATOM 584 C C . VAL A 1 76 ? -1.006 -7.588 -15.463 1.00 94.38 76 VAL A C 1
ATOM 586 O O . VAL A 1 76 ? -1.964 -8.222 -15.025 1.00 94.38 76 VAL A O 1
ATOM 589 N N . LEU A 1 77 ? -1.107 -6.308 -15.816 1.00 92.62 77 LEU A N 1
ATOM 590 C CA . LEU A 1 77 ? -2.374 -5.594 -15.711 1.00 92.62 77 LEU A CA 1
ATOM 591 C C . LEU A 1 77 ? -3.253 -5.869 -16.931 1.00 92.62 77 LEU A C 1
ATOM 593 O O . LEU A 1 77 ? -2.788 -5.888 -18.071 1.00 92.62 77 LEU A O 1
ATOM 597 N N . THR A 1 78 ? -4.550 -6.040 -16.687 1.00 93.69 78 THR A N 1
ATOM 598 C CA . THR A 1 78 ? -5.546 -6.138 -17.755 1.00 93.69 78 THR A CA 1
ATOM 599 C C . THR A 1 78 ? -5.606 -4.837 -18.557 1.00 93.69 78 THR A C 1
ATOM 601 O O . THR A 1 78 ? -5.189 -3.768 -18.101 1.00 93.69 78 THR A O 1
ATOM 604 N N . ARG A 1 79 ? -6.191 -4.890 -19.761 1.00 91.44 79 ARG A N 1
ATOM 605 C CA . ARG A 1 79 ? -6.386 -3.692 -20.595 1.00 91.44 79 ARG A CA 1
ATOM 606 C C . ARG A 1 79 ? -7.155 -2.593 -19.852 1.00 91.44 79 ARG A C 1
ATOM 608 O O . ARG A 1 79 ? -6.814 -1.423 -19.991 1.00 91.44 79 ARG A O 1
ATOM 615 N N . MET A 1 80 ? -8.152 -2.976 -19.053 1.00 90.81 80 MET A N 1
ATOM 616 C CA . MET A 1 80 ? -8.953 -2.042 -18.259 1.00 90.81 80 MET A CA 1
ATOM 617 C C . MET A 1 80 ? -8.144 -1.428 -17.110 1.00 90.81 80 MET A C 1
ATOM 619 O O . MET A 1 80 ? -8.145 -0.210 -16.962 1.00 90.81 80 MET A O 1
ATOM 623 N N . GLU A 1 81 ? -7.392 -2.236 -16.355 1.00 90.81 81 GLU A N 1
ATOM 624 C CA . GLU A 1 81 ? -6.511 -1.749 -15.276 1.00 90.81 81 GLU A CA 1
ATOM 625 C C . GLU A 1 81 ? -5.408 -0.812 -15.804 1.00 90.81 81 GLU A C 1
ATOM 627 O O . GLU A 1 81 ? -5.039 0.172 -15.165 1.00 90.81 81 GLU A O 1
ATOM 632 N N . LEU A 1 82 ? -4.870 -1.085 -16.996 1.00 88.69 82 LEU A N 1
ATOM 633 C CA . LEU A 1 82 ? -3.904 -0.188 -17.634 1.00 88.69 82 LEU A CA 1
ATOM 634 C C . LEU A 1 82 ? -4.541 1.139 -18.042 1.00 88.69 82 LEU A C 1
ATOM 636 O O . LEU A 1 82 ? -3.930 2.189 -17.820 1.00 88.69 82 LEU A O 1
ATOM 640 N N . ALA A 1 83 ? -5.741 1.085 -18.625 1.00 87.19 83 ALA A N 1
ATOM 641 C CA . ALA A 1 83 ? -6.481 2.256 -19.084 1.00 87.19 83 ALA A CA 1
ATOM 642 C C . ALA A 1 83 ? -6.924 3.163 -17.926 1.00 87.19 83 ALA A C 1
ATOM 644 O O . ALA A 1 83 ? -6.881 4.381 -18.078 1.00 87.19 83 ALA A O 1
ATOM 645 N N . SER A 1 84 ? -7.261 2.598 -16.759 1.00 87.06 84 SER A N 1
ATOM 646 C CA . SER A 1 84 ? -7.602 3.382 -15.561 1.00 87.06 84 SER A CA 1
ATOM 647 C C . SER A 1 84 ? -6.405 4.119 -14.953 1.00 87.06 84 SER A C 1
ATOM 649 O O . SER A 1 84 ? -6.572 4.983 -14.100 1.00 87.06 84 SER A O 1
ATOM 651 N N . GLY A 1 85 ? -5.180 3.788 -15.373 1.00 85.88 85 GLY A N 1
ATOM 652 C CA . GLY A 1 85 ? -3.973 4.342 -14.772 1.00 85.88 85 GLY A CA 1
ATOM 653 C C . GLY A 1 85 ? -3.575 3.669 -13.457 1.00 85.88 85 GLY A C 1
ATOM 654 O O . GLY A 1 85 ? -2.772 4.244 -12.723 1.00 85.88 85 GLY A O 1
ATOM 655 N N . LEU A 1 86 ? -4.053 2.448 -13.181 1.00 87.94 86 LEU A N 1
ATOM 656 C CA . LEU A 1 86 ? -3.707 1.694 -11.974 1.00 87.94 86 LEU A CA 1
ATOM 657 C C . LEU A 1 86 ? -2.187 1.605 -11.779 1.00 87.94 86 LEU A C 1
ATOM 659 O O . LEU A 1 86 ? -1.459 1.158 -12.676 1.00 87.94 86 LEU A O 1
ATOM 663 N N . ALA A 1 87 ? -1.714 2.023 -10.606 1.00 86.81 87 ALA A N 1
ATOM 664 C CA . ALA A 1 87 ? -0.311 2.011 -10.210 1.00 86.81 87 ALA A CA 1
ATOM 665 C C . ALA A 1 87 ? 0.629 2.686 -11.231 1.00 86.81 87 ALA A C 1
ATOM 667 O O . ALA A 1 87 ? 1.756 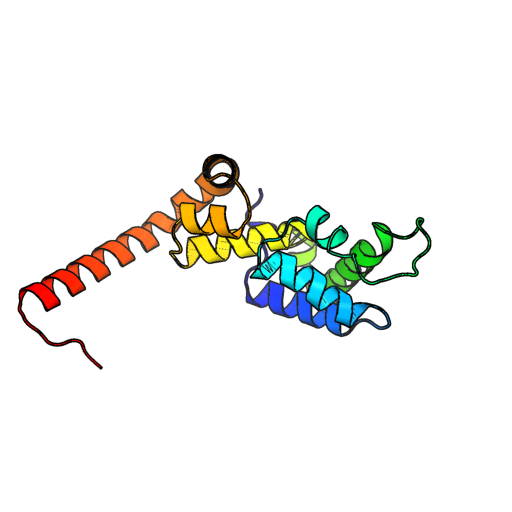2.231 -11.453 1.00 86.81 87 ALA A O 1
ATOM 668 N N . ARG A 1 88 ? 0.159 3.739 -11.917 1.00 86.00 88 ARG A N 1
ATOM 669 C CA . ARG A 1 88 ? 0.902 4.445 -12.976 1.00 86.00 88 ARG A CA 1
ATOM 670 C C . ARG A 1 88 ? 2.300 4.849 -12.529 1.00 86.00 88 ARG A C 1
ATOM 672 O O . ARG A 1 88 ? 3.234 4.772 -13.330 1.00 86.00 88 ARG A O 1
ATOM 679 N N . ARG A 1 89 ? 2.447 5.276 -11.278 1.00 83.88 89 ARG A N 1
ATOM 680 C CA . ARG A 1 89 ? 3.715 5.671 -10.671 1.00 83.88 89 ARG A CA 1
ATOM 681 C C . ARG A 1 89 ? 4.095 4.656 -9.594 1.00 83.88 89 ARG A C 1
ATOM 683 O O . ARG A 1 89 ? 3.232 4.239 -8.833 1.00 83.88 89 ARG A O 1
ATOM 690 N N . PRO A 1 90 ? 5.391 4.355 -9.410 1.00 82.88 90 PRO A N 1
ATOM 691 C CA . PRO A 1 90 ? 5.841 3.601 -8.240 1.00 82.88 90 PRO A CA 1
ATOM 692 C C . PRO A 1 90 ? 5.393 4.208 -6.902 1.00 82.88 90 PRO A C 1
ATOM 694 O O . PRO A 1 90 ? 5.172 3.485 -5.942 1.00 82.88 90 PRO A O 1
ATOM 697 N N . TYR A 1 91 ? 5.217 5.535 -6.839 1.00 82.25 91 TYR A N 1
ATOM 698 C CA . TYR A 1 91 ? 4.704 6.230 -5.652 1.00 82.25 91 TYR A CA 1
ATOM 699 C C . TYR A 1 91 ? 3.288 5.785 -5.250 1.00 82.25 91 TYR A C 1
ATOM 701 O O . TYR A 1 91 ? 2.938 5.856 -4.076 1.00 82.25 91 TYR A O 1
ATOM 709 N N . ASP A 1 92 ? 2.497 5.268 -6.192 1.00 84.69 92 ASP A N 1
ATOM 710 C CA . ASP A 1 92 ? 1.148 4.769 -5.918 1.00 84.69 92 ASP A CA 1
ATOM 711 C C . ASP A 1 92 ? 1.185 3.517 -5.017 1.00 84.69 92 ASP A C 1
ATOM 713 O O . ASP A 1 92 ? 0.230 3.262 -4.290 1.00 84.69 92 ASP A O 1
ATOM 717 N N . LEU A 1 93 ? 2.312 2.785 -4.968 1.00 87.62 93 LEU A N 1
ATOM 718 C CA . LEU A 1 93 ? 2.522 1.684 -4.018 1.00 87.62 93 LEU A CA 1
ATOM 719 C C . LEU A 1 93 ? 2.598 2.163 -2.568 1.00 87.62 93 LEU A C 1
ATOM 721 O O . LEU A 1 93 ? 2.069 1.499 -1.681 1.00 87.62 93 LEU A O 1
ATOM 725 N N . ARG A 1 94 ? 3.207 3.330 -2.322 1.00 88.50 94 ARG A N 1
ATOM 726 C CA . ARG A 1 94 ? 3.231 3.936 -0.983 1.00 88.50 94 ARG A CA 1
ATOM 727 C C . ARG A 1 94 ? 1.809 4.257 -0.545 1.00 88.50 94 ARG A C 1
ATOM 729 O O . ARG A 1 94 ? 1.434 4.016 0.600 1.00 88.50 94 ARG A O 1
ATOM 736 N N . HIS A 1 95 ? 1.017 4.793 -1.470 1.00 85.75 95 HIS A N 1
ATOM 737 C CA . HIS A 1 95 ? -0.382 5.080 -1.207 1.00 85.75 95 HIS A CA 1
ATOM 738 C C . HIS A 1 95 ? -1.199 3.815 -0.947 1.00 85.75 95 HIS A C 1
ATOM 740 O O . HIS A 1 95 ? -1.994 3.801 -0.009 1.00 85.75 95 HIS A O 1
ATOM 746 N N . ALA A 1 96 ? -0.966 2.749 -1.712 1.00 88.75 96 ALA A N 1
ATOM 747 C CA . ALA A 1 96 ? -1.592 1.450 -1.492 1.00 88.75 96 ALA A CA 1
ATOM 748 C C . ALA A 1 96 ? -1.262 0.867 -0.115 1.00 88.75 96 ALA A C 1
ATOM 750 O O . ALA A 1 96 ? -2.175 0.466 0.598 1.00 88.75 96 ALA A O 1
ATOM 751 N N . GLY A 1 97 ? 0.013 0.887 0.287 1.00 90.88 97 GLY A N 1
ATOM 752 C CA . GLY A 1 97 ? 0.450 0.383 1.591 1.00 90.88 97 GLY A CA 1
ATOM 753 C C . GLY A 1 97 ? -0.207 1.125 2.755 1.00 90.88 97 GLY A C 1
ATOM 754 O O . GLY A 1 97 ? -0.832 0.505 3.611 1.00 90.88 97 GLY A O 1
ATOM 755 N N . ILE A 1 98 ? -0.154 2.463 2.744 1.00 89.19 98 ILE A N 1
ATOM 756 C CA . ILE A 1 98 ? -0.772 3.281 3.802 1.00 89.19 98 ILE A CA 1
ATOM 757 C C . ILE A 1 98 ? -2.298 3.103 3.820 1.00 89.19 98 ILE A C 1
ATOM 759 O O . ILE A 1 98 ? -2.879 2.965 4.894 1.00 89.19 98 ILE A O 1
ATOM 763 N N . SER A 1 99 ? -2.952 3.066 2.652 1.00 85.44 99 SER A N 1
ATOM 764 C CA . SER A 1 99 ? -4.404 2.827 2.575 1.00 85.44 99 SER A CA 1
ATOM 765 C C . SER A 1 99 ? -4.771 1.458 3.143 1.00 85.44 99 SER A C 1
ATOM 767 O O . SER A 1 99 ? -5.760 1.338 3.858 1.00 85.44 99 SER A O 1
ATOM 769 N N . PHE A 1 100 ? -3.961 0.433 2.864 1.00 87.88 100 PHE A N 1
ATOM 770 C CA . PHE A 1 100 ? -4.169 -0.915 3.378 1.00 87.88 100 PHE A CA 1
ATOM 771 C C . PHE A 1 100 ? -4.015 -0.988 4.901 1.00 87.88 100 PHE A C 1
ATOM 773 O O . PHE A 1 100 ? -4.836 -1.629 5.553 1.00 87.88 100 PHE A O 1
ATOM 780 N N . TRP A 1 101 ? -3.028 -0.307 5.491 1.00 89.06 101 TRP A N 1
ATOM 781 C CA . TRP A 1 101 ? -2.893 -0.234 6.952 1.00 89.06 101 TRP A CA 1
ATOM 782 C C . TRP A 1 101 ? -4.108 0.428 7.602 1.00 89.06 101 TRP A C 1
ATOM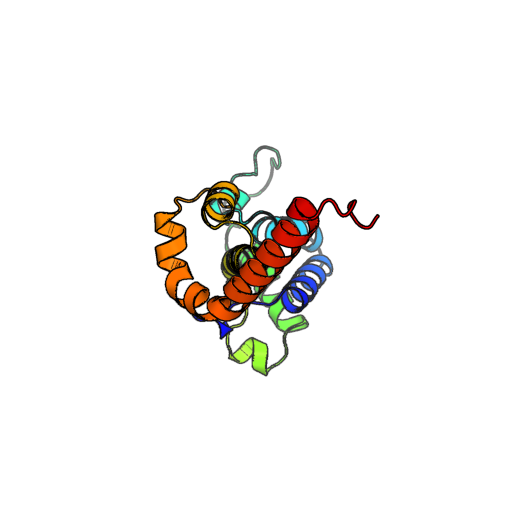 784 O O . TRP A 1 101 ? -4.682 -0.135 8.532 1.00 89.06 101 TRP A O 1
ATOM 794 N N . LEU A 1 102 ? -4.540 1.574 7.065 1.00 85.56 102 LEU A N 1
ATOM 795 C CA . LEU A 1 102 ? -5.720 2.291 7.555 1.00 85.56 102 LEU A CA 1
ATOM 796 C C . LEU A 1 102 ? -6.986 1.435 7.430 1.00 85.56 102 LEU A C 1
ATOM 798 O O . LEU A 1 102 ? -7.762 1.332 8.374 1.00 85.56 102 LEU A O 1
ATOM 802 N N . TYR A 1 103 ? -7.172 0.771 6.287 1.00 82.50 103 TYR A N 1
ATOM 803 C CA . TYR A 1 103 ? -8.288 -0.150 6.067 1.00 82.50 103 TYR A CA 1
ATOM 804 C C . TYR A 1 103 ? -8.268 -1.341 7.032 1.00 82.50 103 TYR A C 1
ATOM 806 O O . TYR A 1 103 ? -9.315 -1.797 7.481 1.00 82.50 103 TYR A O 1
ATOM 814 N N . SER A 1 104 ? -7.074 -1.822 7.383 1.00 83.31 104 SER A N 1
ATOM 815 C CA . SER A 1 104 ? -6.885 -2.924 8.333 1.00 83.31 104 SER A CA 1
ATOM 816 C C . SER A 1 104 ? -7.123 -2.513 9.792 1.00 83.31 104 SER A C 1
ATOM 818 O O . SER A 1 104 ? -6.975 -3.346 10.680 1.00 83.31 104 SER A O 1
ATOM 820 N N . GLY A 1 105 ? -7.476 -1.249 10.056 1.00 81.75 105 GLY A N 1
ATOM 821 C CA . GLY A 1 105 ? -7.738 -0.737 11.402 1.00 81.75 105 GLY A CA 1
ATOM 822 C C . GLY A 1 105 ? -6.487 -0.311 12.172 1.00 81.75 105 GLY A C 1
ATOM 823 O O . GLY A 1 105 ? -6.562 -0.113 13.381 1.00 81.75 105 GLY A O 1
ATOM 824 N N . VAL A 1 106 ? -5.334 -0.162 11.508 1.00 86.75 106 VAL A N 1
ATOM 825 C CA . VAL A 1 106 ? -4.138 0.392 12.157 1.00 86.75 106 VAL A CA 1
ATOM 826 C C . VAL A 1 106 ? -4.375 1.868 12.468 1.00 86.75 106 VAL A C 1
ATOM 828 O O . VAL A 1 106 ? -4.819 2.629 11.606 1.00 86.75 106 VAL A O 1
ATOM 831 N N . ASP A 1 107 ? -4.029 2.274 13.689 1.00 86.75 107 ASP A N 1
ATOM 832 C CA . ASP A 1 107 ? -4.166 3.653 14.151 1.00 86.75 107 ASP A CA 1
ATOM 833 C C . ASP A 1 107 ? -3.507 4.663 13.174 1.00 86.75 107 ASP A C 1
ATOM 835 O O . ASP A 1 107 ? -2.378 4.437 12.712 1.00 86.75 107 ASP A O 1
ATOM 839 N N . PRO A 1 108 ? -4.176 5.784 12.826 1.00 88.75 108 PRO A N 1
ATOM 840 C CA . PRO A 1 108 ? -3.619 6.774 11.908 1.00 88.75 108 PRO A CA 1
ATOM 841 C C . PRO A 1 108 ? -2.305 7.412 12.375 1.00 88.75 108 PRO A C 1
ATOM 843 O O . PRO A 1 108 ? -1.453 7.712 11.532 1.00 88.75 108 PRO A O 1
ATOM 846 N N . ALA A 1 109 ? -2.102 7.620 13.680 1.00 89.94 109 ALA A N 1
ATOM 847 C CA . ALA A 1 109 ? -0.843 8.150 14.201 1.00 89.94 109 ALA A CA 1
ATOM 848 C C . ALA A 1 109 ? 0.283 7.122 14.039 1.00 89.94 109 ALA A C 1
ATOM 850 O O . ALA A 1 109 ? 1.379 7.472 13.593 1.00 89.94 109 ALA A O 1
ATOM 851 N N . GLU A 1 110 ? -0.002 5.845 14.297 1.00 90.56 110 GLU A N 1
ATOM 852 C CA . GLU A 1 110 ? 0.936 4.748 14.048 1.00 90.56 110 GLU A CA 1
ATOM 853 C C . GLU A 1 110 ? 1.270 4.604 12.553 1.00 90.56 110 GLU A C 1
ATOM 855 O O . GLU A 1 110 ? 2.441 4.479 12.185 1.00 90.56 110 GLU A O 1
ATOM 860 N N . CYS A 1 111 ? 0.275 4.700 11.665 1.00 90.75 111 CYS A N 1
ATOM 861 C CA . CYS A 1 111 ? 0.497 4.715 10.217 1.00 90.75 111 CYS A CA 1
ATOM 862 C C . CYS A 1 111 ? 1.407 5.878 9.795 1.00 90.75 111 CYS A C 1
ATOM 864 O O . CYS A 1 111 ? 2.324 5.692 8.992 1.00 90.75 111 CYS A O 1
ATOM 866 N N . ALA A 1 112 ? 1.172 7.079 10.334 1.00 89.81 112 ALA A N 1
ATOM 867 C CA . ALA A 1 112 ? 1.972 8.266 10.047 1.00 89.81 112 ALA A CA 1
ATOM 868 C C . ALA A 1 112 ? 3.422 8.099 10.526 1.00 89.81 112 ALA A C 1
ATOM 870 O O . ALA A 1 112 ? 4.356 8.356 9.759 1.00 89.81 112 ALA A O 1
ATOM 871 N N . ARG A 1 113 ? 3.604 7.582 11.750 1.00 90.25 113 ARG A N 1
ATOM 872 C CA . ARG A 1 113 ? 4.912 7.267 12.334 1.00 90.25 113 ARG A CA 1
ATOM 873 C C . ARG A 1 113 ? 5.678 6.261 11.476 1.00 90.25 113 ARG A C 1
ATOM 875 O O . ARG A 1 113 ? 6.819 6.535 11.113 1.00 90.25 113 ARG A O 1
ATOM 882 N N . ARG A 1 114 ? 5.052 5.137 11.098 1.00 89.44 114 ARG A N 1
ATOM 883 C CA . ARG A 1 114 ? 5.655 4.118 10.213 1.00 89.44 114 ARG A CA 1
ATOM 884 C C . ARG A 1 114 ? 6.032 4.686 8.850 1.00 89.44 114 ARG A C 1
ATOM 886 O O . ARG A 1 114 ? 7.094 4.372 8.331 1.00 89.44 114 ARG A O 1
ATOM 893 N N . ALA A 1 115 ? 5.182 5.543 8.292 1.00 88.50 115 ALA A N 1
ATOM 894 C CA . ALA A 1 115 ? 5.408 6.159 6.990 1.00 88.50 115 ALA A CA 1
ATOM 895 C C . ALA A 1 115 ? 6.404 7.338 7.017 1.00 88.50 115 ALA A C 1
ATOM 897 O O . ALA A 1 115 ? 6.666 7.919 5.958 1.00 88.50 115 ALA A O 1
ATOM 898 N N . GLY A 1 116 ? 6.923 7.748 8.182 1.00 88.31 116 GLY A N 1
ATOM 899 C CA . GLY A 1 116 ? 7.833 8.894 8.295 1.00 88.31 116 GLY A CA 1
ATOM 900 C C . GLY A 1 116 ? 7.191 10.215 7.846 1.00 88.31 116 GLY A C 1
ATOM 901 O O . GLY A 1 116 ? 7.790 11.006 7.108 1.00 88.31 116 GLY A O 1
ATOM 902 N N . GLN A 1 117 ? 5.924 10.440 8.199 1.00 87.31 117 GLN A N 1
ATOM 903 C CA . GLN A 1 117 ? 5.203 11.678 7.888 1.00 87.31 117 GLN A CA 1
ATOM 904 C C . GLN A 1 117 ? 4.379 12.149 9.086 1.00 87.31 117 GLN A C 1
ATOM 906 O O . GLN A 1 117 ? 4.052 11.360 9.967 1.00 87.31 117 GLN A O 1
ATOM 911 N N . SER A 1 118 ? 4.021 13.434 9.120 1.00 88.81 118 SER A N 1
ATOM 912 C CA . SER A 1 118 ? 3.120 13.927 10.161 1.00 88.81 118 SER A CA 1
ATOM 913 C C . SER A 1 118 ? 1.706 13.378 9.962 1.00 88.81 118 SER A C 1
ATOM 915 O O . SER A 1 118 ? 1.265 13.119 8.835 1.00 88.81 118 SER A O 1
ATOM 917 N N . ILE A 1 119 ? 0.972 13.236 11.066 1.00 87.62 119 ILE A N 1
ATOM 918 C CA . ILE A 1 119 ? -0.435 12.826 11.036 1.00 87.62 119 ILE A CA 1
ATOM 919 C C . ILE A 1 119 ? -1.304 13.835 10.265 1.00 87.62 119 ILE A C 1
ATOM 921 O O . ILE A 1 119 ? -2.224 13.445 9.553 1.00 87.62 119 ILE A O 1
ATOM 925 N N . GLU A 1 120 ? -0.950 15.123 10.300 1.00 86.50 120 GLU A N 1
ATOM 926 C CA . GLU A 1 120 ? -1.604 16.166 9.503 1.00 86.50 120 GLU A CA 1
ATOM 927 C C . GLU A 1 120 ? -1.449 15.910 7.993 1.00 86.50 120 GLU A C 1
ATOM 929 O O . GLU A 1 120 ? -2.422 15.972 7.237 1.00 86.50 120 GLU A O 1
ATOM 934 N N . VAL A 1 121 ? -0.238 15.560 7.539 1.00 84.75 121 VAL A N 1
ATOM 935 C CA . VAL A 1 121 ? 0.011 15.196 6.136 1.00 84.75 121 VAL A CA 1
ATOM 936 C C . VAL A 1 121 ? -0.763 13.935 5.763 1.00 84.75 121 VAL A C 1
ATOM 938 O O . VAL A 1 121 ? -1.296 13.868 4.653 1.00 84.75 121 VAL A O 1
ATOM 941 N N . LEU A 1 122 ? -0.865 12.958 6.668 1.00 85.25 122 LEU A N 1
ATOM 942 C CA . LEU A 1 122 ? -1.679 11.763 6.451 1.00 85.25 122 LEU A CA 1
ATOM 943 C C . LEU A 1 122 ? -3.153 12.142 6.242 1.00 85.25 122 LEU A C 1
ATOM 945 O O . LEU A 1 122 ? -3.722 11.809 5.200 1.00 85.25 122 LEU A O 1
ATOM 949 N N . PHE A 1 123 ? -3.755 12.902 7.159 1.00 83.50 123 PHE A N 1
ATOM 950 C CA . PHE A 1 123 ? -5.161 13.297 7.047 1.00 83.50 123 PHE A CA 1
ATOM 951 C C . PHE A 1 123 ? -5.445 14.134 5.800 1.00 83.50 123 PHE A C 1
ATOM 953 O O . PHE A 1 123 ? -6.436 13.881 5.116 1.00 83.50 123 PHE A O 1
ATOM 960 N N . ARG A 1 124 ? -4.543 15.045 5.413 1.00 82.31 124 ARG A N 1
ATOM 961 C CA . ARG A 1 124 ? -4.680 15.834 4.176 1.00 82.31 124 ARG A CA 1
ATOM 962 C C . ARG A 1 124 ? -4.873 14.964 2.928 1.00 82.31 124 ARG A C 1
ATOM 964 O O . ARG A 1 124 ? -5.574 15.366 2.003 1.00 82.31 124 ARG A O 1
ATOM 971 N N . HIS A 1 125 ? -4.257 13.782 2.891 1.00 75.25 125 HIS A N 1
ATOM 972 C CA . HIS A 1 125 ? -4.311 12.884 1.736 1.00 75.25 125 HIS A CA 1
ATOM 973 C C . HIS A 1 125 ? -5.399 11.807 1.845 1.00 75.25 125 HIS A C 1
ATOM 975 O O . HIS A 1 125 ? -5.913 11.389 0.806 1.00 75.25 125 HIS A O 1
ATOM 981 N N . TYR A 1 126 ? -5.760 11.379 3.062 1.00 73.06 126 TYR A N 1
ATOM 982 C CA . TYR A 1 126 ? -6.648 10.231 3.294 1.00 73.06 126 TYR A CA 1
ATOM 983 C C . TYR A 1 126 ? -7.992 10.560 3.948 1.00 73.06 126 TYR A C 1
ATOM 985 O O . TYR A 1 126 ? -8.794 9.647 4.110 1.00 73.06 126 TYR A O 1
ATOM 993 N N . ALA A 1 127 ? -8.297 11.823 4.264 1.00 67.69 127 ALA A N 1
ATOM 994 C CA . ALA A 1 127 ? -9.580 12.203 4.872 1.00 67.69 127 ALA A CA 1
ATOM 995 C C . ALA A 1 127 ? -10.797 11.604 4.138 1.00 67.69 127 ALA A C 1
ATOM 997 O O . ALA A 1 127 ? -11.651 10.989 4.761 1.00 67.69 127 ALA A O 1
ATOM 998 N N . LYS A 1 128 ? -10.812 11.664 2.798 1.00 63.66 128 LYS A N 1
ATOM 999 C CA . LYS A 1 128 ? -11.898 11.097 1.974 1.00 63.66 128 LYS A CA 1
ATOM 1000 C C . LYS A 1 128 ? -11.978 9.566 2.005 1.00 63.66 128 LYS A C 1
ATOM 1002 O O . LYS A 1 128 ? -13.035 9.007 1.753 1.00 63.66 128 LYS A O 1
ATOM 1007 N N . PHE A 1 129 ? -10.859 8.888 2.254 1.00 65.62 129 PHE A N 1
ATOM 1008 C CA . PHE A 1 129 ? -10.833 7.432 2.410 1.00 65.62 129 PHE A CA 1
ATOM 1009 C C . PHE A 1 129 ? -11.395 7.025 3.776 1.00 65.62 129 PHE A C 1
ATOM 1011 O O . PHE A 1 129 ? -12.088 6.018 3.882 1.00 65.62 129 PHE A O 1
ATOM 1018 N N . LEU A 1 130 ? -11.145 7.839 4.807 1.00 63.56 130 LEU A N 1
ATOM 1019 C CA . LEU A 1 130 ? -11.621 7.578 6.161 1.00 63.56 130 LEU A CA 1
ATOM 1020 C C . LEU A 1 130 ? -13.152 7.660 6.285 1.00 63.56 130 LEU A C 1
ATOM 1022 O O . LEU A 1 130 ? -13.743 6.932 7.077 1.00 63.56 130 LEU A O 1
ATOM 1026 N N . ASP A 1 131 ? -13.815 8.459 5.448 1.00 64.56 131 ASP A N 1
ATOM 1027 C CA . ASP A 1 131 ? -15.281 8.450 5.372 1.00 64.56 131 ASP A CA 1
ATOM 1028 C C . ASP A 1 131 ? -15.834 7.071 4.969 1.00 64.56 131 ASP A C 1
ATOM 1030 O O . ASP A 1 131 ? -16.876 6.648 5.470 1.00 64.56 131 ASP A O 1
ATOM 1034 N N . GLY A 1 132 ? -15.107 6.341 4.115 1.00 63.66 132 GLY A N 1
ATOM 1035 C CA . GLY A 1 132 ? -15.478 5.007 3.638 1.00 63.66 132 GLY A CA 1
ATOM 1036 C C . GLY A 1 132 ? -15.193 3.868 4.621 1.00 63.66 132 GLY A C 1
ATOM 1037 O O . GLY A 1 132 ? -15.714 2.774 4.435 1.00 63.66 132 GLY A O 1
ATOM 1038 N N . VAL A 1 133 ? -14.408 4.098 5.683 1.00 66.00 133 VAL A N 1
ATOM 1039 C CA . VAL A 1 133 ? -14.135 3.076 6.716 1.00 66.00 133 VAL A CA 1
ATOM 1040 C C . VAL A 1 133 ? -15.068 3.187 7.923 1.00 66.00 133 VAL A C 1
ATOM 1042 O O . VAL A 1 133 ? -14.877 2.479 8.907 1.00 66.00 133 VAL A O 1
ATOM 1045 N N . ARG A 1 134 ? -16.105 4.034 7.863 1.00 70.94 134 ARG A N 1
ATOM 1046 C CA . ARG A 1 134 ? -17.070 4.222 8.960 1.0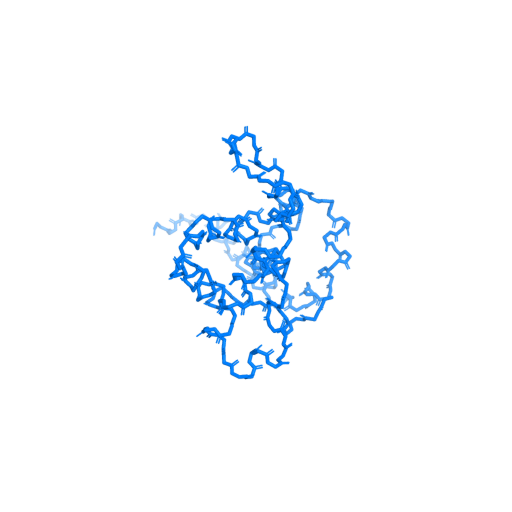0 70.94 134 ARG A CA 1
ATOM 1047 C C . ARG A 1 134 ? -17.726 2.914 9.401 1.00 70.94 134 ARG A C 1
ATOM 1049 O O . ARG A 1 134 ? -17.811 2.643 10.591 1.00 70.94 134 ARG A O 1
ATOM 1056 N N . GLU A 1 135 ? -18.133 2.078 8.451 1.00 71.88 135 GLU A N 1
ATOM 1057 C CA . GLU A 1 135 ? -18.706 0.760 8.754 1.00 71.88 135 GLU A CA 1
ATOM 1058 C C . GLU A 1 135 ? -17.695 -0.163 9.444 1.00 71.88 135 GLU A C 1
ATOM 1060 O O . GLU A 1 135 ? -18.044 -0.884 10.375 1.00 71.88 135 GLU A O 1
ATOM 1065 N N . GLN A 1 136 ? -16.426 -0.113 9.031 1.00 73.19 136 GLN A N 1
ATOM 1066 C CA . GLN A 1 136 ? -15.354 -0.863 9.681 1.00 73.19 136 GLN A CA 1
ATOM 1067 C C . GLN A 1 136 ? -15.111 -0.360 11.110 1.00 73.19 136 GLN A C 1
ATOM 1069 O O . GLN A 1 136 ? -14.948 -1.174 12.014 1.00 73.19 136 GLN A O 1
ATOM 1074 N N . ALA A 1 137 ? -15.125 0.958 11.327 1.00 75.81 137 ALA A N 1
ATOM 1075 C CA . ALA A 1 137 ? -14.993 1.551 12.655 1.00 75.81 137 ALA A CA 1
ATOM 1076 C C . ALA A 1 137 ? -16.140 1.118 13.582 1.00 75.81 137 ALA A C 1
ATOM 1078 O O . ALA A 1 137 ? -15.886 0.716 14.714 1.00 75.81 137 ALA A O 1
ATOM 1079 N N . ASN A 1 138 ? -17.379 1.108 13.082 1.00 83.31 138 ASN A N 1
ATOM 1080 C CA . ASN A 1 138 ? -18.535 0.628 13.841 1.00 83.31 138 ASN A CA 1
ATOM 1081 C C . ASN A 1 138 ? -18.396 -0.855 14.218 1.00 83.31 138 ASN A C 1
ATOM 1083 O O . ASN A 1 138 ? -18.595 -1.200 15.378 1.00 83.31 138 ASN A O 1
ATOM 1087 N N . ARG A 1 139 ? -17.961 -1.716 13.284 1.00 83.94 139 ARG A N 1
ATOM 1088 C CA . ARG A 1 139 ? -17.686 -3.136 13.580 1.00 83.94 139 ARG A CA 1
ATOM 1089 C C . ARG A 1 139 ? -16.636 -3.314 14.677 1.00 83.94 139 ARG A C 1
ATOM 1091 O O . ARG A 1 139 ? -16.792 -4.179 15.531 1.00 83.94 139 ARG A O 1
ATOM 1098 N N . LEU A 1 140 ? -15.568 -2.514 14.659 1.00 82.88 140 LEU A N 1
ATOM 1099 C CA . LEU A 1 140 ? -14.524 -2.566 15.687 1.00 82.88 140 LEU A CA 1
ATOM 1100 C C . LEU A 1 140 ? -15.056 -2.119 17.055 1.00 82.88 140 LEU A C 1
ATOM 1102 O O . LEU A 1 140 ? -14.761 -2.767 18.054 1.00 82.88 140 LEU A O 1
ATOM 1106 N N . ILE A 1 141 ? -15.877 -1.063 17.098 1.00 85.12 141 ILE A N 1
ATOM 1107 C CA . ILE A 1 141 ? -16.546 -0.611 18.328 1.00 85.12 141 ILE A CA 1
ATOM 1108 C C . ILE A 1 141 ? -17.427 -1.729 18.893 1.00 85.12 141 ILE A C 1
ATOM 1110 O O . ILE A 1 141 ? -17.303 -2.060 20.069 1.00 85.12 141 ILE A O 1
ATOM 1114 N N . GLU A 1 142 ? -18.264 -2.351 18.060 1.00 90.75 142 GLU A N 1
ATOM 1115 C CA . GLU A 1 142 ? -19.133 -3.461 18.471 1.00 90.75 142 GLU A CA 1
ATOM 1116 C C . GLU A 1 142 ? -18.326 -4.644 19.024 1.00 90.75 142 GLU A C 1
ATOM 1118 O O . GLU A 1 142 ? -18.659 -5.175 20.083 1.00 90.75 142 GLU A O 1
ATOM 1123 N N . GLN A 1 143 ? -17.231 -5.026 18.359 1.00 88.50 143 GLN A N 1
ATOM 1124 C CA . GLN A 1 143 ? -16.330 -6.085 18.829 1.00 88.50 143 GLN A CA 1
ATOM 1125 C C . GLN A 1 143 ? -15.687 -5.741 20.176 1.00 88.50 143 GLN A C 1
ATOM 1127 O O . GLN A 1 143 ? -15.645 -6.584 21.071 1.00 88.50 143 GLN A O 1
ATOM 1132 N N . SER A 1 144 ? -15.203 -4.507 20.344 1.00 88.50 144 SER A N 1
ATOM 1133 C CA . SER A 1 144 ? -14.615 -4.056 21.607 1.00 88.50 144 SER A CA 1
ATOM 1134 C C . SER A 1 144 ? -15.637 -4.010 22.742 1.00 88.50 144 SER A C 1
ATOM 1136 O O . SER A 1 144 ? -15.300 -4.389 23.859 1.00 88.50 144 SER A O 1
ATOM 1138 N N . MET A 1 145 ? -16.880 -3.597 22.473 1.00 89.25 145 MET A N 1
ATOM 1139 C CA . MET A 1 145 ? -17.958 -3.628 23.467 1.00 89.25 145 MET A CA 1
ATOM 1140 C C . MET A 1 145 ? -18.281 -5.062 23.902 1.00 89.25 145 MET A C 1
ATOM 1142 O O . MET A 1 145 ? -18.365 -5.332 25.094 1.00 89.25 145 MET A O 1
ATOM 1146 N N . GLN A 1 146 ? -18.383 -5.997 22.952 1.00 90.50 146 GLN A N 1
ATOM 1147 C CA . GLN A 1 146 ? -18.634 -7.412 23.253 1.00 90.50 146 GLN A CA 1
ATOM 1148 C C . GLN A 1 146 ? -17.510 -8.038 24.084 1.00 90.50 146 GLN A C 1
ATOM 1150 O O . GLN A 1 146 ? -17.774 -8.802 25.013 1.00 90.50 146 GLN A O 1
ATOM 1155 N N . GLU A 1 147 ? -16.255 -7.720 23.763 1.00 89.25 147 GLU A N 1
ATOM 1156 C CA . GLU A 1 147 ? -15.108 -8.191 24.539 1.00 89.25 147 GLU A CA 1
ATOM 1157 C C . GLU A 1 147 ? -15.107 -7.596 25.950 1.00 89.25 147 GL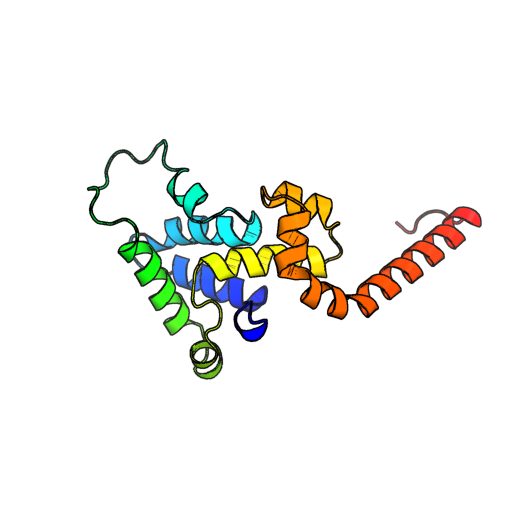U A C 1
ATOM 1159 O O . GLU A 1 147 ? -14.886 -8.309 26.927 1.00 89.25 147 GLU A O 1
ATOM 1164 N N . TRP A 1 148 ? -15.418 -6.305 26.073 1.00 84.56 148 TRP A N 1
ATOM 1165 C CA . TRP A 1 148 ? -15.532 -5.644 27.367 1.00 84.56 148 TRP A CA 1
ATOM 1166 C C . TRP A 1 148 ? -16.619 -6.273 28.245 1.00 84.56 148 TRP A C 1
ATOM 1168 O O . TRP A 1 148 ? -16.377 -6.523 29.427 1.00 84.56 148 TRP A O 1
ATOM 1178 N N . ASP A 1 149 ? -17.788 -6.576 27.680 1.00 86.88 149 ASP A N 1
ATOM 1179 C CA . ASP A 1 149 ? -18.871 -7.256 28.393 1.00 86.88 149 ASP A CA 1
ATOM 1180 C C . ASP A 1 149 ? -18.458 -8.669 28.824 1.00 86.88 149 ASP A C 1
ATOM 1182 O O . ASP A 1 149 ? -18.695 -9.055 29.969 1.00 86.88 149 ASP A O 1
ATOM 1186 N N . ARG A 1 150 ? -17.770 -9.421 27.953 1.00 84.69 150 ARG A N 1
ATOM 1187 C CA . ARG A 1 150 ? -17.228 -10.753 28.271 1.00 84.69 150 ARG A CA 1
ATOM 1188 C C . ARG A 1 150 ? -16.264 -10.701 29.462 1.00 84.69 150 ARG A C 1
ATOM 1190 O O . ARG A 1 150 ? -16.414 -11.481 30.405 1.00 84.69 150 ARG A O 1
ATOM 1197 N N . VAL A 1 151 ? -15.298 -9.782 29.430 1.00 84.56 151 VAL A N 1
ATOM 1198 C CA . VAL A 1 151 ? -14.295 -9.609 30.494 1.00 84.56 151 VAL A CA 1
ATOM 1199 C C . VAL A 1 151 ? -14.949 -9.127 31.791 1.00 84.56 151 VAL A C 1
ATOM 1201 O O . VAL A 1 151 ? -14.645 -9.651 32.862 1.00 84.56 151 VAL A O 1
ATOM 1204 N N . SER A 1 152 ? -15.891 -8.183 31.706 1.00 80.06 152 SER A N 1
ATOM 1205 C CA . SER A 1 152 ? -16.616 -7.640 32.866 1.00 80.06 152 SER A CA 1
ATOM 1206 C C . SER A 1 152 ? -17.511 -8.682 33.543 1.00 80.06 152 SER A C 1
ATOM 1208 O O . SER A 1 152 ? -17.724 -8.621 34.751 1.00 80.06 152 SER A O 1
ATOM 1210 N N . GLN A 1 153 ? -18.011 -9.658 32.782 1.00 80.00 153 GLN A N 1
ATOM 1211 C CA . GLN A 1 153 ? -18.787 -10.793 33.288 1.00 80.00 153 GLN A CA 1
ATOM 1212 C C . GLN A 1 153 ? -17.910 -11.966 33.776 1.00 80.00 153 GLN A C 1
ATOM 1214 O O . GLN A 1 153 ? -18.445 -12.975 34.231 1.00 80.00 153 GLN A O 1
ATOM 1219 N N . GLY A 1 154 ? -16.575 -11.845 33.729 1.00 64.31 154 GLY A N 1
ATOM 1220 C CA . GLY A 1 154 ? -15.636 -12.834 34.272 1.00 64.31 154 GLY A CA 1
ATOM 1221 C C . GLY A 1 154 ? -15.413 -14.074 33.399 1.00 64.31 154 GLY A C 1
ATOM 1222 O O . GLY A 1 154 ? -14.907 -15.082 33.892 1.00 64.31 154 GLY A O 1
ATOM 1223 N N . ALA A 1 155 ? -15.777 -14.036 32.115 1.00 60.97 155 ALA A N 1
ATOM 1224 C CA . ALA A 1 155 ? -15.533 -15.152 31.206 1.00 60.97 155 ALA A CA 1
ATOM 1225 C C . ALA A 1 155 ? -14.059 -15.173 30.754 1.00 60.97 155 ALA A C 1
ATOM 1227 O O . ALA A 1 155 ? -13.548 -14.193 30.213 1.00 60.97 155 ALA A O 1
ATOM 1228 N N . ALA A 1 156 ? -13.371 -16.297 30.983 1.00 53.84 156 ALA A N 1
ATOM 1229 C CA . ALA A 1 156 ? -11.984 -16.506 30.564 1.00 53.84 156 ALA A CA 1
ATOM 1230 C C . ALA A 1 156 ? -11.823 -16.376 29.031 1.00 53.84 156 ALA A C 1
ATOM 1232 O O . ALA A 1 156 ? -12.746 -16.743 28.296 1.00 53.84 156 ALA A O 1
ATOM 1233 N N . PRO A 1 157 ? -10.671 -15.884 28.530 1.00 50.16 157 PRO A N 1
ATOM 1234 C CA . PRO A 1 157 ? -10.449 -15.717 27.096 1.00 50.16 157 PRO A CA 1
ATOM 1235 C C . PRO A 1 157 ? -10.518 -17.069 26.376 1.00 50.16 157 PRO A C 1
ATOM 1237 O O . PRO A 1 157 ? -9.952 -18.061 26.840 1.00 50.16 157 PRO A O 1
ATOM 1240 N N . ALA A 1 158 ? -11.223 -17.106 25.243 1.00 54.03 158 ALA A N 1
ATOM 1241 C CA . ALA A 1 158 ? -11.246 -18.270 24.366 1.00 54.03 158 ALA A CA 1
ATOM 1242 C C . ALA A 1 158 ? -9.847 -18.449 23.752 1.00 54.03 158 ALA A C 1
ATOM 1244 O O . ALA A 1 158 ? -9.356 -17.542 23.078 1.00 54.03 158 ALA A O 1
ATOM 1245 N N . GLY A 1 159 ? -9.204 -19.575 24.078 1.00 48.16 159 GLY A N 1
ATOM 1246 C CA . GLY A 1 159 ? -7.872 -19.953 23.594 1.00 48.16 159 GLY A CA 1
ATOM 1247 C C . GLY A 1 159 ? -7.819 -20.304 22.115 1.00 48.16 159 GLY A C 1
ATOM 1248 O O . GLY A 1 159 ? -8.882 -20.613 21.531 1.00 48.16 159 GLY A O 1
#